Protein AF-A0A183D0A7-F1 (afdb_monomer)

Structure (mmCIF, N/CA/C/O backbone):
data_AF-A0A183D0A7-F1
#
_entry.id   AF-A0A183D0A7-F1
#
loop_
_atom_site.group_PDB
_atom_site.id
_atom_site.type_symbol
_atom_site.label_atom_id
_atom_site.label_alt_id
_atom_site.label_comp_id
_atom_site.label_asym_id
_atom_site.label_entity_id
_atom_site.label_seq_id
_atom_site.pdbx_PDB_ins_code
_atom_site.Cartn_x
_atom_site.Cartn_y
_atom_site.Cartn_z
_atom_site.occupancy
_atom_site.B_iso_or_equiv
_atom_site.auth_seq_id
_atom_site.auth_comp_id
_atom_site.auth_asym_id
_atom_site.auth_atom_id
_atom_site.pdbx_PDB_model_num
ATOM 1 N N . MET A 1 1 ? -33.846 16.192 39.968 1.00 43.00 1 MET A N 1
ATOM 2 C CA . MET A 1 1 ? -34.236 16.737 38.649 1.00 43.00 1 MET A CA 1
ATOM 3 C C . MET A 1 1 ? -32.966 16.738 37.841 1.00 43.00 1 MET A C 1
ATOM 5 O O . MET A 1 1 ? -32.124 17.615 37.989 1.00 43.00 1 MET A O 1
ATOM 9 N N . ASP A 1 2 ? -32.767 15.617 37.168 1.00 48.38 2 ASP A N 1
ATOM 10 C CA . ASP A 1 2 ? -31.468 15.174 36.698 1.00 48.38 2 ASP A CA 1
ATOM 11 C C . ASP A 1 2 ? -31.151 15.895 35.393 1.00 48.38 2 ASP A C 1
ATOM 13 O O . ASP A 1 2 ? -31.669 15.551 34.334 1.00 48.38 2 ASP A O 1
ATOM 17 N N . HIS A 1 3 ? -30.298 16.919 35.473 1.00 52.12 3 HIS A N 1
ATOM 18 C CA . HIS A 1 3 ? -29.611 17.494 34.318 1.00 52.12 3 HIS A CA 1
ATOM 19 C C . HIS A 1 3 ? -28.558 16.497 33.803 1.00 52.12 3 HIS A C 1
ATOM 21 O O . HIS A 1 3 ? -27.364 16.781 33.760 1.00 52.12 3 HIS A O 1
ATOM 27 N N . TYR A 1 4 ? -28.991 15.293 33.433 1.00 55.84 4 TYR A N 1
ATOM 28 C CA . TYR A 1 4 ? -28.192 14.410 32.599 1.00 55.84 4 TYR A CA 1
ATOM 29 C C . TYR A 1 4 ? -28.378 14.932 31.176 1.00 55.84 4 TYR A C 1
ATOM 31 O O . TYR A 1 4 ? -29.364 14.617 30.512 1.00 55.84 4 TYR A O 1
ATOM 39 N N . SER A 1 5 ? -27.504 15.861 30.772 1.00 60.84 5 SER A N 1
ATOM 40 C CA . SER A 1 5 ? -27.554 16.460 29.438 1.00 60.84 5 SER A CA 1
ATOM 41 C C . SER A 1 5 ? -27.565 15.330 28.414 1.00 60.84 5 SER A C 1
ATOM 43 O O . SER A 1 5 ? -26.667 14.488 28.417 1.00 60.84 5 SER A O 1
ATOM 45 N N . SER A 1 6 ? -28.592 15.282 27.565 1.00 61.88 6 SER A N 1
ATOM 46 C CA . SER A 1 6 ? -28.767 14.262 26.523 1.00 61.88 6 SER A CA 1
ATOM 47 C C . SER A 1 6 ? -27.518 14.084 25.648 1.00 61.88 6 SER A C 1
ATOM 49 O O . SER A 1 6 ? -27.302 13.011 25.089 1.00 61.88 6 SER A O 1
ATOM 51 N N . GLU A 1 7 ? -26.669 15.110 25.577 1.00 64.56 7 GLU A N 1
ATOM 52 C CA . GLU A 1 7 ? -25.362 15.099 24.920 1.00 64.56 7 GLU A CA 1
ATOM 53 C C . GLU A 1 7 ? -24.362 14.117 25.546 1.00 64.56 7 GLU A C 1
ATOM 55 O O . GLU A 1 7 ? -23.617 13.479 24.809 1.00 64.56 7 GLU A O 1
ATOM 60 N N . ASP A 1 8 ? -24.365 13.918 26.868 1.00 70.75 8 ASP A N 1
AT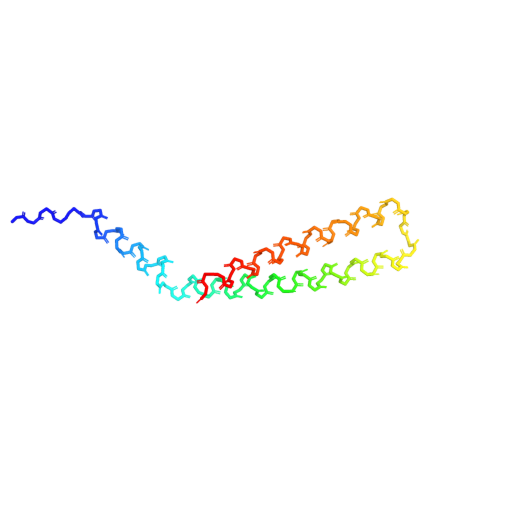OM 61 C CA . ASP A 1 8 ? -23.432 12.999 27.543 1.00 70.75 8 ASP A CA 1
ATOM 62 C C . ASP A 1 8 ? -23.793 11.529 27.268 1.00 70.75 8 ASP A C 1
ATOM 64 O O . ASP A 1 8 ? -22.927 10.666 27.104 1.00 70.75 8 ASP A O 1
ATOM 68 N N . ILE A 1 9 ? -25.095 11.247 27.139 1.00 72.12 9 ILE A N 1
ATOM 69 C CA . ILE A 1 9 ? -25.615 9.927 26.751 1.00 72.12 9 ILE A CA 1
ATOM 70 C C . ILE A 1 9 ? -25.320 9.663 25.274 1.00 72.12 9 ILE A C 1
ATOM 72 O O . ILE A 1 9 ? -24.883 8.565 24.927 1.00 72.12 9 ILE A O 1
ATOM 76 N N . LEU A 1 10 ? -25.513 10.666 24.410 1.00 71.81 10 LEU A N 1
ATOM 77 C CA . LEU A 1 10 ? -25.169 10.559 22.994 1.00 71.81 10 LEU A CA 1
ATOM 78 C C . LEU A 1 10 ? -23.663 10.348 22.807 1.00 71.81 10 LEU A C 1
ATOM 80 O O . LEU A 1 10 ? -23.270 9.484 22.031 1.00 71.81 10 LEU A O 1
ATOM 84 N N . CYS A 1 11 ? -22.828 11.080 23.547 1.00 70.12 11 CYS A N 1
ATOM 85 C CA . CYS A 1 11 ? -21.374 10.968 23.492 1.00 70.12 11 CYS A CA 1
ATOM 86 C C . CYS A 1 11 ? -20.910 9.562 23.896 1.00 70.12 11 CYS A C 1
ATOM 88 O O . CYS A 1 11 ? -20.193 8.915 23.137 1.00 70.12 11 CYS A O 1
ATOM 90 N N . LYS A 1 12 ? -21.418 9.021 25.012 1.00 68.69 12 LYS A N 1
ATOM 91 C CA . LYS A 1 12 ? -21.118 7.644 25.441 1.00 68.69 12 LYS A CA 1
ATOM 92 C C . LYS A 1 12 ? -21.644 6.578 24.485 1.00 68.69 12 LYS A C 1
ATOM 94 O O . LYS A 1 12 ? -20.992 5.553 24.300 1.00 68.69 12 LYS A O 1
ATOM 99 N N . ALA A 1 13 ? -22.809 6.789 23.874 1.00 68.81 13 ALA A N 1
ATOM 100 C CA . ALA A 1 13 ? -23.352 5.869 22.879 1.00 68.81 13 ALA A CA 1
ATOM 101 C C . ALA A 1 13 ? -22.514 5.883 21.594 1.00 68.81 13 ALA A C 1
ATOM 103 O O . ALA A 1 13 ? -22.160 4.825 21.080 1.00 68.81 13 ALA A O 1
ATOM 104 N N . VAL A 1 14 ? -22.136 7.068 21.110 1.00 67.94 14 VAL A N 1
ATOM 105 C CA . VAL A 1 14 ? -21.242 7.230 19.959 1.00 67.94 14 VAL A CA 1
ATOM 106 C C . VAL A 1 14 ? -19.878 6.624 20.261 1.00 67.94 14 VAL A C 1
ATOM 108 O O . VAL A 1 14 ? -19.373 5.876 19.437 1.00 67.94 14 VAL A O 1
ATOM 111 N N . GLU A 1 15 ? -19.313 6.838 21.447 1.00 66.62 15 GLU A N 1
ATOM 112 C CA . GLU A 1 15 ? -18.046 6.235 21.865 1.00 66.62 15 GLU A CA 1
ATOM 113 C C . GLU A 1 15 ? -18.147 4.702 21.962 1.00 66.62 15 GLU A C 1
ATOM 115 O O . GLU A 1 15 ? -17.271 3.987 21.482 1.00 66.62 15 GLU A O 1
ATOM 120 N N . ALA A 1 16 ? -19.250 4.153 22.474 1.00 63.56 16 ALA A N 1
ATOM 121 C CA . ALA A 1 16 ? -19.473 2.707 22.482 1.00 63.56 16 ALA A CA 1
ATOM 122 C C . ALA A 1 16 ? -19.617 2.120 21.062 1.00 63.56 16 ALA A C 1
ATOM 124 O O . ALA A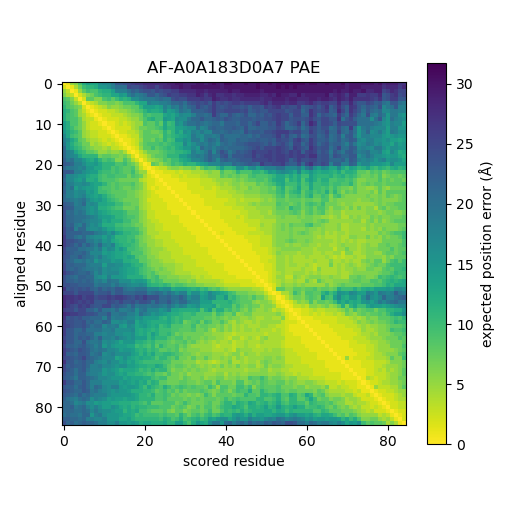 1 16 ? -19.132 1.018 20.799 1.00 63.56 16 ALA A O 1
ATOM 125 N N . ILE A 1 17 ? -20.235 2.861 20.137 1.00 64.06 17 ILE A N 1
ATOM 126 C CA . ILE A 1 17 ? -20.452 2.451 18.741 1.00 64.06 17 ILE A CA 1
ATOM 127 C C . ILE A 1 17 ? -19.203 2.671 17.869 1.00 64.06 17 ILE A C 1
ATOM 129 O O . ILE A 1 17 ? -18.974 1.901 16.944 1.00 64.06 17 ILE A O 1
ATOM 133 N N . TYR A 1 18 ? -18.374 3.676 18.140 1.00 58.91 18 TYR A N 1
ATOM 134 C CA . TYR A 1 18 ? -17.169 3.968 17.353 1.00 58.91 18 TYR A CA 1
ATOM 135 C C . TYR A 1 18 ? -15.900 3.348 17.943 1.00 58.91 18 TYR A C 1
ATOM 137 O O . TYR A 1 18 ? -15.047 2.888 17.196 1.00 58.91 18 TYR A O 1
ATOM 145 N N . VAL A 1 19 ? -15.750 3.313 19.267 1.00 57.31 19 VAL A N 1
ATOM 146 C CA . VAL A 1 19 ? -14.501 2.887 19.926 1.00 57.31 19 VAL A CA 1
ATOM 147 C C . VAL A 1 19 ? -14.555 1.420 20.361 1.00 57.31 19 VAL A C 1
ATOM 149 O O . VAL A 1 19 ? -13.537 0.734 20.325 1.00 57.31 19 VAL A O 1
ATOM 152 N N . LYS A 1 20 ? -15.735 0.895 20.726 1.00 55.34 20 LYS A N 1
ATOM 153 C CA . LYS A 1 20 ? -15.907 -0.505 21.177 1.00 55.34 20 LYS A CA 1
ATOM 154 C C . LYS A 1 20 ? -16.601 -1.432 20.180 1.00 55.34 20 LYS A C 1
ATOM 156 O O . LYS A 1 20 ? -16.729 -2.626 20.456 1.00 55.34 20 LYS A O 1
ATOM 161 N N . SER A 1 21 ? -17.054 -0.927 19.037 1.00 60.50 21 SER A N 1
ATOM 162 C CA . SER A 1 21 ? -17.820 -1.746 18.101 1.00 60.50 21 SER A CA 1
ATOM 163 C C . SER A 1 21 ? -16.938 -2.704 17.310 1.00 60.50 21 SER A C 1
ATOM 165 O O . SER A 1 21 ? -15.912 -2.332 16.735 1.00 60.50 21 SER A O 1
ATOM 167 N N . SER A 1 22 ? -17.411 -3.947 17.217 1.00 65.50 22 SER A N 1
ATOM 168 C CA . SER A 1 22 ? -16.874 -4.988 16.339 1.00 65.50 22 SER A CA 1
ATOM 169 C C . SER A 1 22 ? -16.721 -4.513 14.893 1.00 65.50 22 SER A C 1
ATOM 171 O O . SER A 1 22 ? -15.822 -4.979 14.197 1.00 65.50 22 SER A O 1
ATOM 173 N N . LEU A 1 23 ? -17.538 -3.546 14.463 1.00 70.38 23 LEU A N 1
ATOM 174 C CA . LEU A 1 23 ? -17.491 -2.946 13.135 1.00 70.38 23 LEU A CA 1
ATOM 175 C C . LEU A 1 23 ? -16.139 -2.282 12.833 1.00 70.38 23 LEU A C 1
ATOM 177 O O . LEU A 1 23 ? -15.568 -2.533 11.777 1.00 70.38 23 LEU A O 1
ATOM 181 N N . VAL A 1 24 ? -15.595 -1.483 13.759 1.00 72.69 24 VAL A N 1
ATOM 182 C CA . VAL A 1 24 ? -14.312 -0.782 13.553 1.00 72.69 24 VAL A CA 1
ATOM 183 C C . VAL A 1 24 ? -13.151 -1.767 13.539 1.00 72.69 24 VAL A C 1
ATOM 185 O O . VAL A 1 24 ? -12.259 -1.663 12.700 1.00 72.69 24 VAL A O 1
ATOM 188 N N . ARG A 1 25 ? -13.204 -2.796 14.390 1.00 72.31 25 ARG A N 1
ATOM 189 C CA . ARG A 1 25 ? -12.222 -3.886 14.370 1.00 72.31 25 ARG A CA 1
ATOM 190 C C . ARG A 1 25 ? -12.257 -4.656 13.045 1.00 72.31 25 ARG A C 1
ATOM 192 O O . ARG A 1 25 ? -11.203 -4.930 12.482 1.00 72.31 25 ARG A O 1
ATOM 199 N N . ILE A 1 26 ? -13.444 -4.983 12.531 1.00 78.50 26 ILE A N 1
ATOM 200 C CA . ILE A 1 26 ? -13.602 -5.669 11.238 1.00 78.50 26 ILE A CA 1
ATOM 201 C C . ILE A 1 26 ? -13.101 -4.782 10.095 1.00 78.50 26 ILE A C 1
ATOM 203 O O . ILE A 1 26 ? -12.359 -5.259 9.239 1.00 78.50 26 ILE A O 1
ATOM 207 N N . MET A 1 27 ? -13.449 -3.494 10.101 1.00 78.94 27 MET A N 1
ATOM 208 C CA . MET A 1 27 ? -12.993 -2.534 9.096 1.00 78.94 27 MET A CA 1
ATOM 209 C C . MET A 1 27 ? -11.463 -2.417 9.084 1.00 78.94 27 MET A C 1
ATOM 211 O O . MET A 1 27 ? -10.869 -2.506 8.013 1.00 78.94 27 MET A O 1
ATOM 215 N N . ASN A 1 28 ? -10.820 -2.356 10.256 1.00 74.81 28 ASN A N 1
ATOM 216 C CA . ASN A 1 28 ? -9.358 -2.384 10.372 1.00 74.81 28 ASN A CA 1
ATOM 217 C C . ASN A 1 28 ? -8.740 -3.674 9.814 1.00 74.81 28 ASN A C 1
ATOM 219 O O . ASN A 1 28 ? -7.697 -3.617 9.168 1.00 74.81 28 ASN A O 1
ATOM 223 N N . ILE A 1 29 ? -9.359 -4.840 10.040 1.00 79.75 29 ILE A N 1
ATOM 224 C CA . ILE A 1 29 ? -8.872 -6.114 9.483 1.00 79.75 29 ILE A CA 1
ATOM 225 C C . ILE A 1 29 ? -8.956 -6.096 7.952 1.00 79.75 29 ILE A C 1
ATOM 227 O O . ILE A 1 29 ? -8.002 -6.491 7.283 1.00 79.75 29 ILE A O 1
ATOM 231 N N . PHE A 1 30 ? -10.067 -5.620 7.383 1.00 81.75 30 PHE A N 1
ATOM 232 C CA . PHE A 1 30 ? -10.195 -5.476 5.930 1.00 81.75 30 PHE A CA 1
ATOM 233 C C . PHE A 1 30 ? -9.164 -4.503 5.361 1.00 81.75 30 PHE A C 1
ATOM 235 O O . PHE A 1 30 ? -8.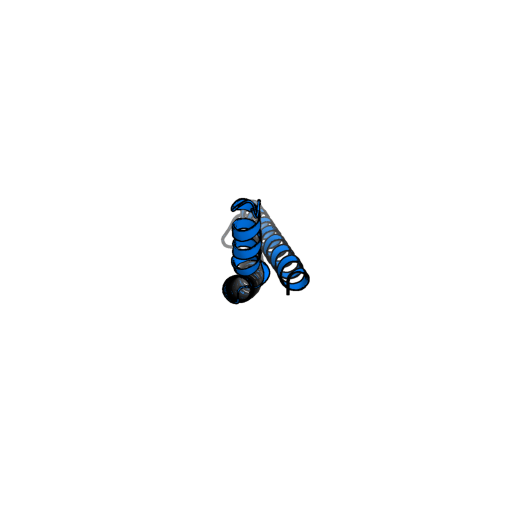535 -4.807 4.348 1.00 81.75 30 PHE A O 1
ATOM 242 N N . GLU A 1 31 ? -8.951 -3.370 6.026 1.00 78.56 31 GLU A N 1
ATOM 243 C CA . GLU A 1 31 ? -7.953 -2.379 5.629 1.00 78.56 31 GLU A CA 1
ATOM 244 C C . GLU A 1 31 ? -6.533 -2.974 5.652 1.00 78.56 31 GLU A C 1
ATOM 246 O O . GLU A 1 31 ? -5.772 -2.790 4.703 1.00 78.56 31 GLU A O 1
ATOM 251 N N . LEU A 1 32 ? -6.213 -3.795 6.660 1.00 77.56 32 LEU A N 1
ATOM 252 C CA . LEU A 1 32 ? -4.948 -4.528 6.761 1.00 77.56 32 LEU A CA 1
ATOM 253 C C . LEU A 1 32 ? -4.762 -5.533 5.609 1.00 77.56 32 LEU A C 1
ATOM 255 O O . LEU A 1 32 ? -3.693 -5.594 4.999 1.00 77.56 32 LEU A O 1
ATOM 259 N N . VAL A 1 33 ? -5.800 -6.309 5.281 1.00 83.88 33 VAL A N 1
ATOM 260 C CA . VAL A 1 33 ? -5.762 -7.280 4.173 1.00 83.88 33 VAL A CA 1
ATOM 261 C C . VAL A 1 33 ? -5.569 -6.570 2.832 1.00 83.88 33 VAL A C 1
ATOM 263 O O . VAL A 1 33 ? -4.734 -6.987 2.028 1.00 83.88 33 VAL A O 1
ATOM 266 N N . ILE A 1 34 ? -6.297 -5.474 2.599 1.00 83.25 34 ILE A N 1
ATOM 267 C CA . ILE A 1 34 ? -6.172 -4.670 1.378 1.00 83.25 34 ILE A CA 1
ATOM 268 C C . ILE A 1 34 ? -4.768 -4.068 1.278 1.00 83.25 34 ILE A C 1
ATOM 270 O O . ILE A 1 34 ? -4.159 -4.137 0.211 1.00 83.25 34 ILE A O 1
ATOM 274 N N . ALA A 1 35 ? -4.223 -3.545 2.379 1.00 79.44 35 ALA A N 1
ATOM 275 C CA . ALA A 1 35 ? -2.878 -2.981 2.409 1.00 79.44 35 ALA A CA 1
ATOM 276 C C . ALA A 1 35 ? -1.797 -4.029 2.085 1.00 79.44 35 ALA A C 1
ATOM 278 O O . ALA A 1 35 ? -0.888 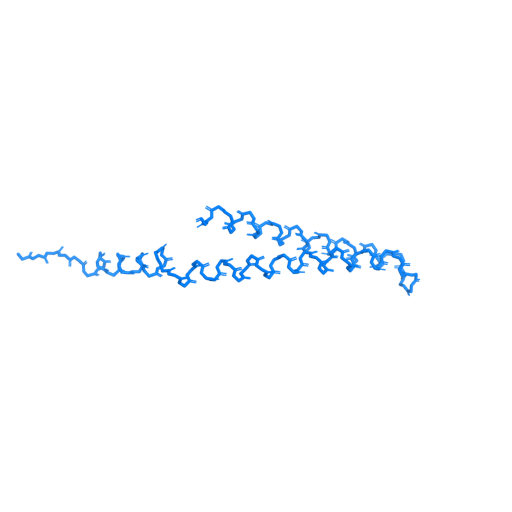-3.752 1.300 1.00 79.44 35 ALA A O 1
ATOM 279 N N . LEU A 1 36 ? -1.914 -5.254 2.617 1.00 82.00 36 LEU A N 1
ATOM 280 C CA . LEU A 1 36 ? -0.999 -6.360 2.302 1.00 82.00 36 LEU A CA 1
ATOM 281 C C . LEU A 1 36 ? -1.044 -6.742 0.818 1.00 82.00 36 LEU A C 1
ATOM 283 O O . LEU A 1 36 ? 0.000 -6.863 0.173 1.00 82.00 36 LEU A O 1
ATOM 287 N N . ILE A 1 37 ? -2.249 -6.904 0.264 1.00 88.00 37 ILE A N 1
ATOM 288 C CA . ILE A 1 37 ? -2.436 -7.238 -1.153 1.00 88.00 37 ILE A CA 1
ATOM 289 C C . ILE A 1 37 ? -1.896 -6.105 -2.036 1.00 88.00 37 ILE A C 1
ATOM 291 O O . ILE A 1 37 ? -1.156 -6.360 -2.987 1.00 88.00 37 ILE A O 1
ATOM 295 N N . GLY A 1 38 ? -2.210 -4.851 -1.698 1.00 82.00 38 GLY A N 1
ATOM 296 C CA . GLY A 1 38 ? -1.743 -3.665 -2.411 1.00 82.00 38 GLY A CA 1
ATOM 297 C C . GLY A 1 38 ? -0.218 -3.553 -2.434 1.00 82.00 38 GLY A C 1
ATOM 298 O O . GLY A 1 38 ? 0.364 -3.324 -3.496 1.00 82.00 38 GLY A O 1
ATOM 299 N N . ALA A 1 39 ? 0.442 -3.790 -1.298 1.00 78.06 39 ALA A N 1
ATOM 300 C CA . ALA A 1 39 ? 1.900 -3.805 -1.212 1.00 78.06 39 ALA A CA 1
ATOM 301 C C . ALA A 1 39 ? 2.518 -4.922 -2.072 1.00 78.06 39 ALA A C 1
ATOM 303 O O . ALA A 1 39 ? 3.457 -4.667 -2.829 1.00 78.06 39 ALA A O 1
ATOM 304 N N . ALA A 1 40 ? 1.967 -6.140 -2.021 1.00 84.12 40 ALA A N 1
ATOM 305 C CA . ALA A 1 40 ? 2.451 -7.266 -2.820 1.00 84.12 40 ALA A CA 1
ATOM 306 C C . ALA A 1 40 ? 2.332 -6.998 -4.331 1.00 84.12 40 ALA A C 1
ATOM 308 O O . ALA A 1 40 ? 3.296 -7.201 -5.076 1.00 84.12 40 ALA A O 1
ATOM 309 N N . ILE A 1 41 ? 1.182 -6.479 -4.779 1.00 87.00 41 ILE A N 1
ATOM 310 C CA . ILE A 1 41 ? 0.959 -6.105 -6.182 1.00 87.00 41 ILE A CA 1
ATOM 311 C C . ILE A 1 41 ? 1.942 -5.013 -6.605 1.00 87.00 41 ILE A C 1
ATOM 313 O O . ILE A 1 41 ? 2.529 -5.107 -7.683 1.00 87.00 41 ILE A O 1
ATOM 317 N N . ALA A 1 42 ? 2.165 -3.995 -5.773 1.00 81.25 42 ALA A N 1
ATOM 318 C CA . ALA A 1 42 ? 3.071 -2.898 -6.097 1.00 81.25 42 ALA A CA 1
ATOM 319 C C . ALA A 1 42 ? 4.524 -3.365 -6.262 1.00 81.25 42 ALA A C 1
ATOM 321 O O . ALA A 1 42 ? 5.180 -2.996 -7.238 1.00 81.25 42 ALA A O 1
ATOM 322 N N . ILE A 1 43 ? 5.008 -4.229 -5.365 1.00 83.56 43 ILE A N 1
ATOM 323 C CA . ILE A 1 43 ? 6.351 -4.820 -5.449 1.00 83.56 43 ILE A CA 1
ATOM 324 C C . ILE A 1 43 ? 6.484 -5.667 -6.721 1.00 83.56 43 ILE A C 1
ATOM 326 O O . ILE A 1 43 ? 7.456 -5.521 -7.468 1.00 83.56 43 ILE A O 1
ATOM 330 N N . PHE A 1 44 ? 5.490 -6.513 -7.010 1.00 87.75 44 PHE A N 1
ATOM 331 C CA . PHE A 1 44 ? 5.482 -7.344 -8.214 1.00 87.75 44 PHE A CA 1
ATOM 332 C C . PHE A 1 44 ? 5.466 -6.499 -9.496 1.00 87.75 44 PHE A C 1
ATOM 334 O O . PHE A 1 44 ? 6.204 -6.775 -10.447 1.00 87.75 44 PHE A O 1
ATOM 341 N N . SER A 1 45 ? 4.671 -5.429 -9.502 1.00 81.56 45 SER A N 1
ATOM 342 C CA . SER A 1 45 ? 4.575 -4.475 -10.608 1.00 81.56 45 SER A CA 1
ATOM 343 C C . SER A 1 45 ? 5.909 -3.773 -10.837 1.00 81.56 45 SER A C 1
ATOM 345 O O . SER A 1 45 ? 6.400 -3.762 -11.964 1.00 81.56 45 SER A O 1
ATOM 347 N N . ALA A 1 46 ? 6.552 -3.270 -9.778 1.00 82.38 46 ALA A N 1
ATOM 348 C CA . ALA A 1 46 ? 7.862 -2.628 -9.864 1.00 82.38 46 ALA A CA 1
ATOM 349 C C . ALA A 1 46 ? 8.927 -3.576 -10.441 1.00 82.38 46 ALA A C 1
ATOM 351 O O . ALA A 1 46 ? 9.656 -3.201 -11.362 1.00 82.38 46 ALA A O 1
ATOM 352 N N . ALA A 1 47 ? 8.976 -4.826 -9.965 1.00 84.06 47 ALA A N 1
ATOM 353 C CA . ALA A 1 47 ? 9.900 -5.839 -10.475 1.00 84.06 47 ALA A CA 1
ATOM 354 C C . ALA A 1 47 ? 9.645 -6.164 -11.957 1.00 84.06 47 ALA A C 1
ATOM 356 O O . ALA A 1 47 ? 10.584 -6.291 -12.748 1.00 84.06 47 ALA A O 1
ATOM 357 N N . THR A 1 48 ? 8.374 -6.257 -12.345 1.00 85.19 48 THR A N 1
ATOM 358 C CA . THR A 1 48 ? 7.958 -6.535 -13.724 1.00 85.19 48 THR A CA 1
ATOM 359 C C . THR A 1 48 ? 8.306 -5.375 -14.658 1.00 85.19 48 THR A C 1
ATOM 361 O O . THR A 1 48 ? 8.939 -5.589 -15.692 1.00 85.19 48 THR A O 1
ATOM 364 N N . ILE A 1 49 ? 7.981 -4.138 -14.273 1.00 85.56 49 ILE A N 1
ATOM 365 C CA . ILE A 1 49 ? 8.300 -2.917 -15.030 1.00 85.56 49 ILE A CA 1
ATOM 366 C C . ILE A 1 49 ? 9.812 -2.757 -15.199 1.00 85.56 49 ILE A C 1
ATOM 368 O O . ILE A 1 49 ? 10.276 -2.386 -16.277 1.00 85.56 49 ILE A O 1
ATOM 372 N N . PHE A 1 50 ? 10.590 -3.070 -14.162 1.00 78.62 50 PHE A N 1
ATOM 373 C CA . PHE A 1 50 ? 12.045 -3.014 -14.235 1.00 78.62 50 PHE A CA 1
ATOM 374 C C . PHE A 1 50 ? 12.610 -3.995 -15.276 1.00 78.62 50 PHE A C 1
ATOM 376 O O . PHE A 1 50 ? 13.538 -3.656 -16.014 1.00 78.62 50 PHE A O 1
ATOM 383 N N . ARG A 1 51 ? 12.028 -5.198 -15.384 1.00 79.88 51 ARG A N 1
ATOM 384 C CA . ARG A 1 51 ? 12.467 -6.225 -16.346 1.00 79.88 51 ARG A CA 1
ATOM 385 C C . ARG A 1 51 ? 11.949 -6.006 -17.765 1.00 79.88 51 ARG A C 1
ATOM 387 O O . ARG A 1 51 ? 12.656 -6.329 -18.721 1.00 79.88 51 ARG A O 1
ATOM 394 N N . ILE A 1 52 ? 10.745 -5.464 -17.931 1.00 81.12 52 ILE A N 1
ATOM 395 C CA . ILE A 1 52 ? 10.148 -5.260 -19.252 1.00 81.12 52 ILE A CA 1
ATOM 396 C C . ILE A 1 52 ? 10.865 -4.120 -19.979 1.00 81.12 52 ILE A C 1
ATOM 398 O O . ILE A 1 52 ? 10.829 -2.958 -19.576 1.00 81.12 52 ILE A O 1
ATOM 402 N N . ARG A 1 53 ? 11.491 -4.446 -21.118 1.00 72.56 53 ARG A N 1
ATOM 403 C CA . ARG A 1 53 ? 12.142 -3.455 -21.988 1.00 72.56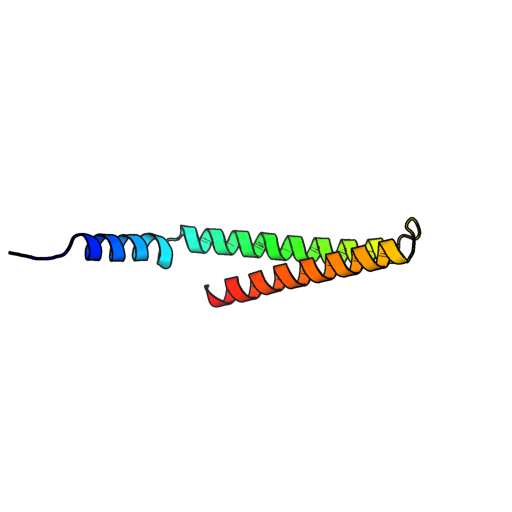 53 ARG A CA 1
ATOM 404 C C . ARG A 1 53 ? 11.200 -2.710 -22.943 1.00 72.56 53 ARG A C 1
ATOM 406 O O . ARG A 1 53 ? 11.672 -1.914 -23.746 1.00 72.56 53 ARG A O 1
ATOM 413 N N . SER A 1 54 ? 9.890 -2.918 -22.817 1.00 75.19 54 SER A N 1
ATOM 414 C CA . SER A 1 54 ? 8.882 -2.369 -23.734 1.00 75.19 54 SER A CA 1
ATOM 415 C C . SER A 1 54 ? 8.650 -0.857 -23.606 1.00 75.19 54 SER A C 1
ATOM 417 O O . SER A 1 54 ? 8.158 -0.257 -24.553 1.00 75.19 54 SER A O 1
ATOM 419 N N . LEU A 1 55 ? 8.965 -0.234 -22.463 1.00 72.25 55 LEU A N 1
ATOM 420 C CA . LEU A 1 55 ? 8.763 1.210 -22.246 1.00 72.25 55 LEU A CA 1
ATOM 421 C C . LEU A 1 55 ? 10.073 2.002 -22.340 1.00 72.25 55 LEU A C 1
ATOM 423 O O . LEU A 1 55 ? 11.147 1.447 -22.138 1.00 72.25 55 LEU A O 1
ATOM 427 N N . HIS A 1 56 ? 10.017 3.317 -22.555 1.00 81.25 56 HIS A N 1
ATOM 428 C CA . HIS A 1 56 ? 11.198 4.180 -22.406 1.00 81.25 56 HIS A CA 1
ATOM 429 C C . HIS A 1 56 ? 11.727 4.179 -20.961 1.00 81.25 56 HIS A C 1
ATOM 431 O O . HIS A 1 56 ? 10.956 4.064 -20.010 1.00 81.25 56 HIS A O 1
ATOM 437 N N . PHE A 1 57 ? 13.044 4.344 -20.792 1.00 77.69 57 PHE A N 1
ATOM 438 C CA . PHE A 1 57 ? 13.712 4.317 -19.482 1.00 77.69 57 PHE A CA 1
ATOM 439 C C . PHE A 1 57 ? 13.086 5.296 -18.473 1.00 77.69 57 PHE A C 1
ATOM 441 O O . PHE A 1 57 ? 12.770 4.904 -17.351 1.00 77.69 57 PHE A O 1
ATOM 448 N N . ASN A 1 58 ? 12.800 6.528 -18.905 1.00 80.69 58 ASN A N 1
ATOM 449 C CA . ASN A 1 58 ? 12.179 7.552 -18.057 1.00 80.69 58 ASN A CA 1
ATOM 450 C C . ASN A 1 58 ? 10.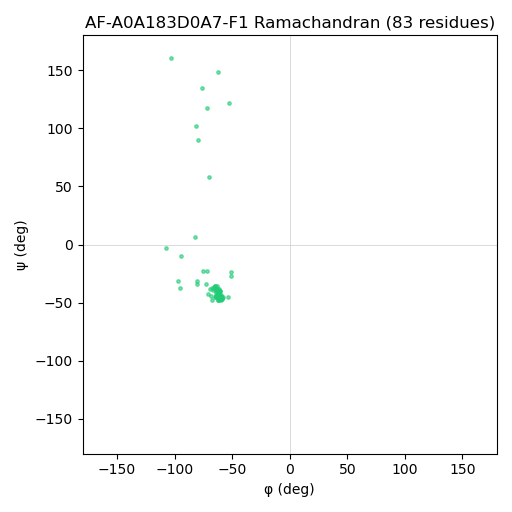773 7.149 -17.582 1.00 80.69 58 ASN A C 1
ATOM 452 O O . ASN A 1 58 ? 10.436 7.346 -16.417 1.00 80.69 58 ASN A O 1
ATOM 456 N N . ALA A 1 59 ? 9.973 6.526 -18.454 1.00 79.06 59 ALA A N 1
ATOM 457 C CA . ALA A 1 59 ? 8.638 6.046 -18.098 1.00 79.06 59 ALA A CA 1
ATOM 458 C C . ALA A 1 59 ? 8.702 4.880 -17.098 1.00 79.06 59 ALA A C 1
ATOM 460 O O . ALA A 1 59 ? 7.905 4.820 -16.165 1.00 79.06 59 ALA A O 1
ATOM 461 N N . ARG A 1 60 ? 9.687 3.983 -17.237 1.00 81.06 60 ARG A N 1
ATOM 462 C CA . ARG A 1 60 ? 9.898 2.886 -16.278 1.00 81.06 60 ARG A CA 1
ATOM 463 C C . ARG A 1 60 ? 10.295 3.399 -14.903 1.00 81.06 60 ARG A C 1
ATOM 465 O O . ARG A 1 60 ? 9.737 2.939 -13.915 1.00 81.06 60 ARG A O 1
ATOM 472 N N . MET A 1 61 ? 11.219 4.357 -14.839 1.00 81.06 61 MET A N 1
ATOM 473 C CA . MET A 1 61 ? 11.650 4.942 -13.567 1.00 81.06 61 MET A CA 1
ATOM 474 C C . MET A 1 61 ? 10.489 5.632 -12.842 1.00 81.06 61 MET A C 1
ATOM 476 O O . MET A 1 61 ? 10.308 5.401 -11.650 1.00 81.06 61 MET A O 1
ATOM 480 N N . LEU A 1 62 ? 9.653 6.396 -13.557 1.00 86.31 62 LEU A N 1
ATOM 481 C CA . LEU A 1 62 ? 8.455 7.016 -12.976 1.00 86.31 62 LEU A CA 1
ATOM 482 C C . LEU A 1 62 ? 7.474 5.979 -12.413 1.00 86.31 62 LEU A C 1
ATOM 484 O O . LEU A 1 62 ? 6.995 6.133 -11.291 1.00 86.31 62 LEU A O 1
ATOM 488 N N . LEU A 1 63 ? 7.209 4.904 -13.157 1.00 82.62 63 LEU A N 1
ATOM 489 C CA . LEU A 1 63 ? 6.303 3.843 -12.711 1.00 82.62 63 LEU A CA 1
ATOM 490 C C . LEU A 1 63 ? 6.855 3.067 -11.505 1.00 82.62 63 LEU A C 1
ATOM 492 O O . LEU A 1 63 ? 6.103 2.757 -10.586 1.00 82.62 63 LEU A O 1
ATOM 496 N N . VAL A 1 64 ? 8.163 2.798 -11.462 1.00 80.44 64 VAL A N 1
ATOM 497 C CA . VAL A 1 64 ? 8.806 2.161 -10.300 1.00 80.44 64 VAL A CA 1
ATOM 498 C C . VAL A 1 64 ? 8.689 3.048 -9.060 1.00 80.44 64 VAL A C 1
ATOM 500 O O . VAL A 1 64 ? 8.310 2.556 -7.999 1.00 80.44 64 VAL A O 1
ATOM 503 N N . VAL A 1 65 ? 8.949 4.353 -9.187 1.00 85.12 65 VAL A N 1
ATOM 504 C CA . VAL A 1 65 ? 8.805 5.309 -8.076 1.00 85.12 65 VAL A CA 1
ATOM 505 C C . VAL A 1 65 ? 7.357 5.375 -7.587 1.00 85.12 65 VAL A C 1
ATOM 507 O O . VAL A 1 65 ? 7.123 5.360 -6.380 1.00 85.12 65 VAL A O 1
ATOM 510 N N . TYR A 1 66 ? 6.383 5.372 -8.500 1.00 85.75 66 TYR A N 1
ATOM 511 C CA . TYR A 1 66 ? 4.965 5.318 -8.146 1.00 85.75 66 TYR A CA 1
ATOM 512 C C . TYR A 1 66 ? 4.617 4.050 -7.353 1.00 85.75 66 TYR A C 1
ATOM 514 O O . TYR A 1 66 ? 3.998 4.135 -6.292 1.00 85.75 66 TYR A O 1
ATOM 522 N N . CYS A 1 67 ? 5.064 2.878 -7.814 1.00 82.81 67 CYS A N 1
ATOM 523 C CA . CYS A 1 67 ? 4.841 1.615 -7.110 1.00 82.81 67 CYS A CA 1
ATOM 524 C C . CYS A 1 67 ? 5.490 1.600 -5.716 1.00 82.81 67 CYS A C 1
ATOM 526 O O . CYS A 1 67 ? 4.876 1.120 -4.766 1.00 82.81 67 CYS A O 1
ATOM 528 N N . ILE A 1 68 ? 6.697 2.155 -5.567 1.00 79.69 68 ILE A N 1
ATOM 529 C CA . ILE A 1 68 ? 7.363 2.280 -4.261 1.00 79.69 68 ILE A CA 1
ATOM 530 C C . ILE A 1 68 ? 6.565 3.206 -3.336 1.00 79.69 68 ILE A C 1
ATOM 532 O O . ILE A 1 68 ? 6.319 2.847 -2.187 1.00 79.69 68 ILE A O 1
ATOM 536 N N . GLY A 1 69 ? 6.110 4.360 -3.833 1.00 81.94 69 GLY A N 1
ATOM 537 C CA . GLY A 1 69 ? 5.268 5.280 -3.064 1.00 81.94 69 GLY A CA 1
ATOM 538 C C . GLY A 1 69 ? 3.979 4.612 -2.585 1.00 81.94 69 GLY A C 1
ATOM 539 O O . GLY A 1 69 ? 3.641 4.690 -1.406 1.00 81.94 69 GLY A O 1
ATOM 540 N N . PHE A 1 70 ? 3.317 3.863 -3.467 1.00 81.44 70 PHE A N 1
ATOM 541 C CA . PHE A 1 70 ? 2.114 3.109 -3.126 1.00 81.44 70 PHE A CA 1
ATOM 542 C C . PHE A 1 70 ? 2.382 2.023 -2.071 1.00 81.44 70 PHE A C 1
ATOM 544 O O . PHE A 1 70 ? 1.585 1.845 -1.149 1.00 81.44 70 PHE A O 1
ATOM 551 N N . ALA A 1 71 ? 3.517 1.323 -2.146 1.00 74.62 71 ALA A N 1
ATOM 552 C CA . ALA A 1 71 ? 3.914 0.356 -1.123 1.00 74.62 71 ALA A CA 1
ATOM 553 C C . ALA A 1 71 ? 4.156 1.026 0.244 1.00 74.62 71 ALA A C 1
ATOM 555 O O . ALA A 1 71 ? 3.694 0.515 1.261 1.00 74.62 71 ALA A O 1
ATOM 556 N N . ILE A 1 72 ? 4.812 2.194 0.273 1.00 80.81 72 ILE A N 1
ATOM 557 C CA . ILE A 1 72 ? 5.048 2.964 1.507 1.00 80.81 72 ILE A CA 1
ATOM 558 C C . ILE A 1 72 ? 3.724 3.407 2.137 1.00 80.81 72 ILE A C 1
ATOM 560 O O . ILE A 1 72 ? 3.547 3.249 3.344 1.00 80.81 72 ILE A O 1
ATOM 564 N N . THR A 1 73 ? 2.777 3.913 1.339 1.00 80.88 73 THR A N 1
ATOM 565 C CA . THR A 1 73 ? 1.448 4.302 1.834 1.00 80.88 73 THR A CA 1
ATOM 566 C C . THR A 1 73 ? 0.730 3.121 2.482 1.00 80.88 73 THR A C 1
ATOM 568 O O . THR A 1 73 ? 0.246 3.250 3.603 1.00 80.88 73 THR A O 1
ATOM 571 N N . ASN A 1 74 ? 0.732 1.953 1.831 1.00 76.00 74 ASN A N 1
ATOM 572 C CA . ASN A 1 74 ? 0.121 0.747 2.392 1.00 76.00 74 ASN A CA 1
ATOM 573 C C . ASN A 1 74 ? 0.835 0.271 3.670 1.00 76.00 74 ASN A C 1
ATOM 575 O O . ASN A 1 74 ? 0.170 -0.105 4.631 1.00 76.00 74 ASN A O 1
ATOM 579 N N . CYS A 1 75 ? 2.169 0.351 3.743 1.00 73.81 75 CYS A N 1
ATOM 580 C CA . CYS A 1 75 ? 2.908 0.072 4.980 1.00 73.81 75 CYS A CA 1
ATOM 581 C C . CYS A 1 75 ? 2.540 1.032 6.123 1.00 73.81 75 CYS A C 1
ATOM 583 O O . CYS A 1 75 ? 2.426 0.601 7.268 1.00 73.81 75 CYS A O 1
ATOM 585 N N . GLY A 1 76 ? 2.317 2.317 5.830 1.00 74.81 76 GLY A N 1
ATOM 586 C CA . GLY A 1 76 ? 1.830 3.284 6.817 1.00 74.81 76 GLY A CA 1
ATOM 587 C C . GLY A 1 76 ? 0.457 2.903 7.377 1.00 74.81 76 GLY A C 1
ATOM 588 O O . GLY A 1 76 ? 0.238 2.979 8.587 1.00 74.81 76 GLY A O 1
ATOM 589 N N . THR A 1 77 ? -0.436 2.410 6.516 1.00 72.69 77 THR A N 1
ATOM 590 C CA . THR A 1 77 ? -1.739 1.874 6.924 1.00 72.69 77 THR A CA 1
ATOM 591 C C . THR A 1 77 ? -1.588 0.654 7.831 1.00 72.69 77 THR A C 1
ATOM 593 O O . THR A 1 77 ? -2.238 0.599 8.868 1.00 72.69 77 THR A O 1
ATOM 596 N N . LEU A 1 78 ? -0.662 -0.268 7.531 1.00 66.06 78 LEU A N 1
ATOM 597 C CA . LEU A 1 78 ? -0.386 -1.423 8.397 1.00 66.06 78 LEU A CA 1
ATOM 598 C C . LEU A 1 78 ? 0.052 -1.000 9.805 1.00 66.06 78 LEU A C 1
ATOM 600 O O . LEU A 1 78 ? -0.475 -1.518 10.786 1.00 66.06 78 LEU A O 1
ATOM 604 N N . ILE A 1 79 ? 0.974 -0.039 9.918 1.00 71.62 79 ILE A N 1
ATOM 605 C CA . ILE A 1 79 ? 1.453 0.464 11.217 1.00 71.62 79 ILE A CA 1
ATOM 606 C C . ILE A 1 79 ? 0.296 1.077 12.015 1.00 71.62 79 ILE A C 1
ATOM 608 O O . ILE A 1 79 ? 0.13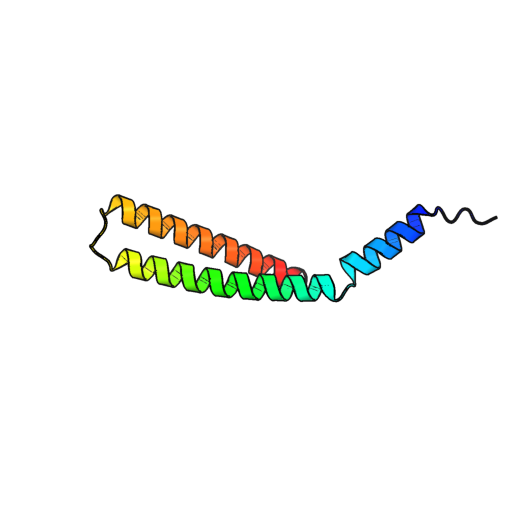9 0.784 13.200 1.00 71.62 79 ILE A O 1
ATOM 612 N N . LYS A 1 80 ? -0.553 1.876 11.357 1.00 70.56 80 LYS A N 1
ATOM 613 C CA . LYS A 1 80 ? -1.738 2.474 11.981 1.00 70.56 80 LYS A CA 1
ATOM 614 C C . LYS A 1 80 ? -2.726 1.409 12.464 1.00 70.56 80 LYS A C 1
ATOM 616 O O . LYS A 1 80 ? -3.211 1.504 13.589 1.00 70.56 80 LYS A O 1
ATOM 621 N N . SER A 1 81 ? -3.007 0.398 11.643 1.00 64.94 81 SER A N 1
ATOM 622 C CA . SER A 1 81 ? -3.915 -0.698 11.995 1.00 64.94 81 SER A CA 1
ATOM 623 C C . SER A 1 81 ? -3.381 -1.536 13.161 1.00 64.94 81 SER A C 1
ATOM 625 O O . SER A 1 81 ? -4.167 -1.912 14.022 1.00 64.94 81 SER A O 1
ATOM 627 N N . TYR A 1 82 ? -2.063 -1.768 13.245 1.00 64.12 82 TYR A N 1
ATOM 628 C CA . TYR A 1 82 ? -1.425 -2.431 14.393 1.00 64.12 82 TYR A CA 1
ATOM 629 C C . TYR A 1 82 ? -1.515 -1.615 15.686 1.00 64.12 82 TYR A C 1
ATOM 631 O O . TYR A 1 82 ? -1.654 -2.188 16.758 1.00 64.12 82 TYR A O 1
ATOM 639 N N . GLN A 1 83 ? -1.423 -0.287 15.602 1.00 63.25 83 GLN A N 1
ATOM 640 C CA . GLN A 1 83 ? -1.449 0.593 16.773 1.00 63.25 83 GLN A CA 1
ATOM 641 C C . GLN A 1 83 ? -2.861 0.760 17.365 1.00 63.25 83 GLN A C 1
ATOM 643 O O . GLN A 1 83 ? -3.003 1.111 18.534 1.00 63.25 83 GLN A O 1
ATOM 648 N N . PHE A 1 84 ? -3.898 0.526 16.555 1.00 57.56 84 PHE A N 1
ATOM 649 C CA . PHE A 1 84 ? -5.309 0.604 16.948 1.00 57.56 84 PHE A CA 1
ATOM 650 C C . PHE A 1 84 ? -5.920 -0.743 17.376 1.00 57.56 84 PHE A C 1
ATOM 652 O O . PHE A 1 84 ? -7.065 -0.759 17.832 1.00 57.56 84 PHE A O 1
ATOM 659 N N . MET A 1 85 ? -5.216 -1.860 17.161 1.00 54.22 85 MET A N 1
ATOM 660 C CA . MET A 1 85 ? -5.694 -3.224 17.430 1.00 54.22 85 MET A CA 1
ATOM 661 C C . MET A 1 85 ? -5.275 -3.716 18.813 1.00 54.22 85 MET A C 1
ATOM 663 O O . MET A 1 85 ? -6.120 -4.409 19.434 1.00 54.22 85 MET A O 1
#

Organism: NCBI:txid637853

Foldseek 3Di:
DDPPPVVVVVVVVVCCCQQVDPVVLVVLVVLLVCLVVLLVVLVVQLVVLVPDPPDDPVVNVVSNVVSVVSNVVSVVSNVVSVVSD

Solvent-accessible surface area (backbone atoms only — not comparable to full-atom values): 4666 Å² total; per-residue (Å²): 135,82,85,70,55,68,64,60,56,50,48,53,50,49,45,47,59,62,75,68,28,68,64,51,58,50,51,42,50,52,50,43,52,51,25,54,52,50,27,51,51,23,54,51,48,30,56,48,47,71,68,50,80,88,59,57,69,71,58,39,53,51,51,35,51,50,24,52,52,52,28,51,54,26,51,52,50,42,54,53,46,63,77,76,104

InterPro domains:
  IPR019408 7TM GPCR, serpentine receptor class ab (Srab) [PF10292] (11-72)

Nearest PD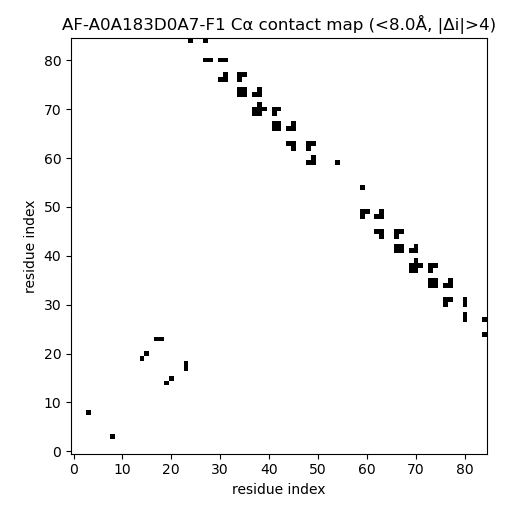B structures (foldseek):
  4bay-assembly1_A  TM=7.768E-01  e=6.2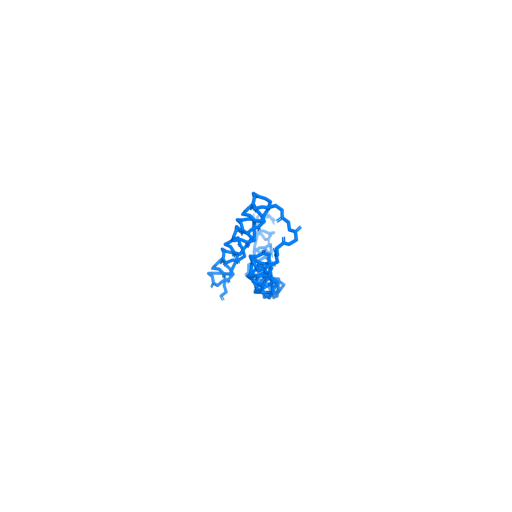47E+00  Homo sapiens
  2ysu-assembly1_B  TM=4.588E-01  e=4.391E+00  Escherichia coli
  2b5u-assembly2_C  TM=4.558E-01  e=5.554E+00  Escherichia coli

Mean predicted aligned error: 11.27 Å

Radius of gyration: 21.45 Å; Cα contacts (8 Å, |Δi|>4): 50; chains: 1; bounding box: 48×25×62 Å

pLDDT: mean 73.95, std 9.95, range [43.0, 88.0]

Secondary structure (DSSP, 8-state):
-----HHHHHHHHHHHHHTS-HHHHHHHHHHHHHHHHHHHHHHHHHHHHHH-TTS-HHHHHHHHHHHHHHHHHHHHHHHHHHHH-

Sequence (85 aa):
MDHYSSEDILCKAVEAIYVKSSLVRIMNIFELVIALIGAAIAIFSAATIFRIRSLHFNARMLLVVYCIGFAITNCGTLIKSYQFM